Protein AF-A0A5N7ZE68-F1 (afdb_monomer)

Solvent-accessible surface area (backbone atoms only — not comp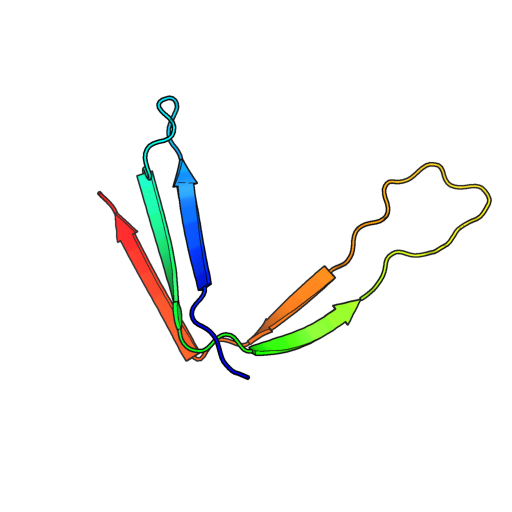arable to full-atom values): 3752 Å² total; per-residue (Å²): 126,69,38,75,45,78,48,68,47,59,46,99,87,66,49,69,52,38,37,39,42,34,35,54,31,32,84,74,46,79,42,76,48,87,88,54,96,88,60,92,72,82,83,53,72,48,77,44,66,47,64,79,44,79,46,82,48,74,116

Radius of gyration: 15.97 Å; Cα contacts (8 Å, |Δi|>4): 105; chains: 1; bounding box: 34×33×34 Å

Foldseek 3Di:
DFDKDKDFDADPVRHGQKIKIFARKDWDDKDWADDDPPDPDDTDIDTDIDTDDIDMDGD

Nearest PDB structures (foldseek):
  7adz-assembly1_1a  TM=9.598E-01  e=5.835E-06  Algoriphagus machipongonensis
  7b5h-assembly1_AN  TM=9.626E-01  e=1.422E-05  Nostoc sp. PCC 7120 = FACHB-418
  7aeb-assembly1_Y  TM=9.526E-01  e=5.308E-04  Algoriphagus machipongonensis
  6rao-assembly1_F  TM=9.758E-01  e=6.632E-04  Serratia entomophila
  6j0n-assembly1_n  TM=9.742E-01  e=3.334E-03  Photorhabdus asymbiotica subsp. asymbiotica ATCC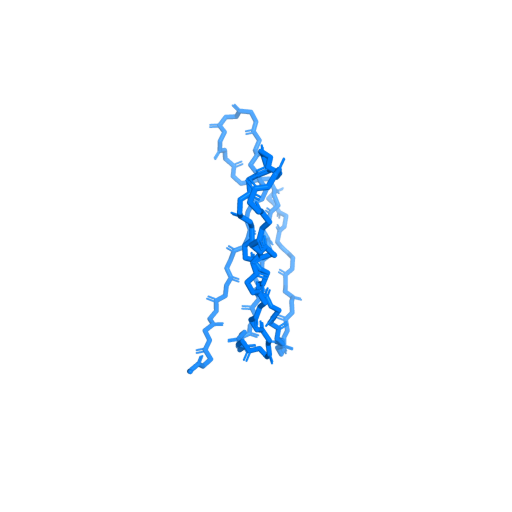 43949

Structure (mmCIF, N/CA/C/O backbone):
data_AF-A0A5N7ZE68-F1
#
_entry.id   AF-A0A5N7ZE68-F1
#
loop_
_atom_site.group_PDB
_atom_site.id
_atom_site.type_symbol
_atom_site.label_atom_id
_atom_site.label_alt_id
_atom_site.label_comp_id
_atom_site.label_asym_id
_atom_site.label_entity_id
_atom_site.label_seq_id
_atom_site.pdbx_PDB_ins_code
_atom_site.Cartn_x
_atom_site.Ca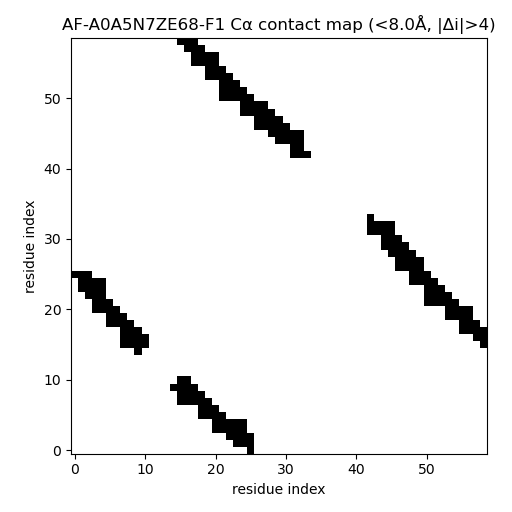rtn_y
_atom_site.Cartn_z
_atom_site.occupancy
_atom_site.B_iso_or_equiv
_atom_site.auth_seq_id
_atom_site.auth_comp_id
_atom_site.auth_asym_id
_atom_site.auth_atom_id
_atom_site.pdbx_PDB_model_num
ATOM 1 N N . GLU A 1 1 ? 7.239 -13.178 -0.498 1.00 88.69 1 GLU A N 1
ATOM 2 C CA . GLU A 1 1 ? 6.382 -13.795 0.541 1.00 88.69 1 GLU A CA 1
ATOM 3 C C . GLU A 1 1 ? 5.088 -12.990 0.647 1.00 88.69 1 GLU A C 1
ATOM 5 O O . GLU A 1 1 ? 5.145 -11.790 0.404 1.00 88.69 1 GLU A O 1
ATOM 10 N N . ARG A 1 2 ? 3.944 -13.623 0.940 1.00 95.44 2 ARG A N 1
ATOM 11 C CA . ARG A 1 2 ? 2.667 -12.920 1.170 1.00 95.44 2 ARG A CA 1
ATOM 12 C C . ARG A 1 2 ? 2.646 -12.326 2.576 1.00 95.44 2 ARG A C 1
ATOM 14 O O . ARG A 1 2 ? 3.097 -12.985 3.507 1.00 95.44 2 ARG A O 1
ATOM 21 N N . ARG A 1 3 ? 2.113 -11.115 2.739 1.00 96.31 3 ARG A N 1
ATOM 22 C CA . ARG A 1 3 ? 2.038 -10.432 4.042 1.00 96.31 3 ARG A CA 1
ATOM 23 C C . ARG A 1 3 ? 0.675 -9.798 4.266 1.00 96.31 3 ARG A C 1
ATOM 25 O O . ARG A 1 3 ? 0.014 -9.391 3.319 1.00 96.31 3 ARG A O 1
ATOM 32 N N . SER A 1 4 ? 0.257 -9.702 5.521 1.00 96.75 4 SER A N 1
ATOM 33 C CA . SER A 1 4 ? -0.894 -8.871 5.881 1.00 96.75 4 SER A CA 1
ATOM 34 C C . SER A 1 4 ? -0.469 -7.405 5.922 1.00 96.75 4 SER A C 1
ATOM 36 O O . SER A 1 4 ? 0.601 -7.095 6.446 1.00 96.75 4 SER A O 1
ATOM 38 N N . VAL A 1 5 ? -1.299 -6.516 5.378 1.00 97.31 5 VAL A N 1
ATOM 39 C CA . VAL A 1 5 ? -1.082 -5.061 5.412 1.00 97.31 5 VAL A CA 1
ATOM 40 C C . VAL A 1 5 ? -2.263 -4.412 6.121 1.00 97.31 5 VAL A C 1
ATOM 42 O O . VAL A 1 5 ? -3.411 -4.752 5.846 1.00 97.31 5 VAL A O 1
ATOM 45 N N . THR A 1 6 ? -1.979 -3.479 7.024 1.00 97.44 6 THR A N 1
ATOM 46 C CA . THR A 1 6 ? -2.993 -2.684 7.721 1.00 97.44 6 THR A CA 1
ATOM 47 C C . THR A 1 6 ? -2.812 -1.227 7.328 1.00 97.44 6 THR A C 1
ATOM 49 O O . THR A 1 6 ? -1.709 -0.697 7.441 1.00 97.44 6 THR A O 1
ATOM 52 N N . ILE A 1 7 ? -3.885 -0.590 6.870 1.00 97.25 7 ILE A N 1
ATOM 53 C CA . ILE A 1 7 ? -3.934 0.844 6.578 1.00 97.25 7 ILE A CA 1
ATOM 54 C C . ILE A 1 7 ? -4.933 1.456 7.555 1.00 97.25 7 ILE A C 1
ATOM 56 O O . ILE A 1 7 ? -6.049 0.953 7.669 1.00 97.25 7 ILE A O 1
ATOM 60 N N . SER A 1 8 ? -4.552 2.527 8.245 1.00 97.19 8 SER A N 1
ATOM 61 C CA . SER A 1 8 ? -5.411 3.199 9.222 1.00 97.19 8 SER A CA 1
ATOM 62 C C . SER A 1 8 ? -5.555 4.672 8.864 1.00 97.19 8 SER A C 1
ATOM 64 O O . SER A 1 8 ? -4.561 5.386 8.747 1.00 97.19 8 SER A O 1
ATOM 66 N N . LEU A 1 9 ? -6.799 5.117 8.693 1.00 97.44 9 LEU A N 1
ATOM 67 C CA . LEU A 1 9 ? -7.151 6.531 8.684 1.00 97.44 9 LEU A CA 1
ATOM 68 C C . LEU A 1 9 ? -7.184 7.008 10.133 1.00 97.44 9 LEU A C 1
ATOM 70 O O . LEU A 1 9 ? -7.880 6.403 10.948 1.00 97.44 9 LEU A O 1
ATOM 74 N N . LEU A 1 10 ? -6.438 8.065 10.439 1.00 97.06 10 LEU A N 1
ATOM 75 C CA . LEU A 1 10 ? -6.348 8.626 11.783 1.00 97.06 10 LEU A CA 1
ATOM 76 C C . LEU A 1 10 ? -7.209 9.890 11.901 1.00 97.06 10 LEU A C 1
ATOM 78 O O . LEU A 1 10 ? -7.304 10.657 10.941 1.00 97.06 10 LEU A O 1
ATOM 82 N N . ASP A 1 11 ? -7.820 10.088 13.067 1.00 96.31 11 ASP A N 1
ATOM 83 C CA . ASP A 1 11 ? -8.506 11.326 13.448 1.00 96.31 11 ASP A CA 1
ATOM 84 C C . ASP A 1 11 ? -7.522 12.406 13.946 1.00 96.31 11 ASP A C 1
ATOM 86 O O . ASP A 1 11 ? -6.299 12.231 13.917 1.00 96.31 11 ASP A O 1
ATOM 90 N N . GLU A 1 12 ? -8.040 13.544 14.412 1.00 97.12 12 GLU A N 1
ATOM 91 C CA . GLU A 1 12 ? -7.240 14.663 14.921 1.00 97.12 12 GLU A CA 1
ATOM 92 C C . GLU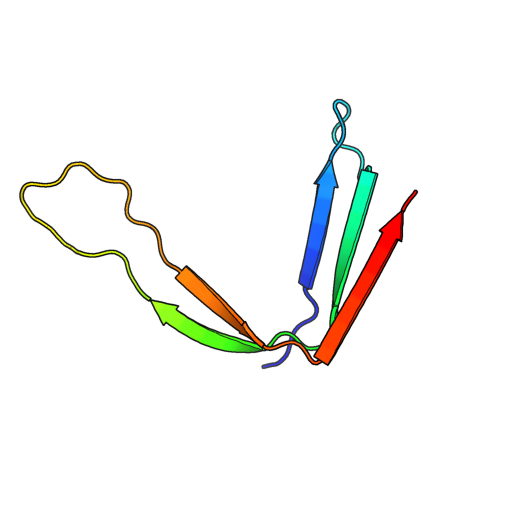 A 1 12 ? -6.442 14.344 16.193 1.00 97.12 12 GLU A C 1
ATOM 94 O O . GLU A 1 12 ? -5.470 15.037 16.501 1.00 97.12 12 GLU A O 1
ATOM 99 N N . THR A 1 13 ? -6.828 13.299 16.928 1.00 96.62 13 THR A N 1
ATOM 100 C CA . THR A 1 13 ? -6.109 12.809 18.111 1.00 96.62 13 THR A CA 1
ATOM 101 C C . THR A 1 13 ? -5.039 11.778 17.750 1.00 96.62 13 THR A C 1
ATOM 103 O O . THR A 1 13 ? -4.230 11.398 18.598 1.00 96.62 13 THR A O 1
ATOM 106 N N . GLY A 1 14 ? -5.002 11.346 16.484 1.00 95.06 14 GLY A N 1
ATOM 107 C CA . GLY A 1 14 ? -4.137 10.281 15.994 1.00 95.06 14 GLY A CA 1
ATOM 108 C C . GLY A 1 14 ? -4.704 8.878 16.229 1.00 95.06 14 GLY A C 1
ATOM 109 O O . GLY A 1 14 ? -3.988 7.898 16.010 1.00 95.06 14 GLY A O 1
ATOM 110 N N . ALA A 1 15 ? -5.959 8.754 16.671 1.00 95.69 15 ALA A N 1
ATOM 111 C CA . ALA A 1 15 ? -6.608 7.465 16.864 1.00 95.69 15 ALA A CA 1
ATOM 112 C C . ALA A 1 15 ? -7.185 6.938 15.534 1.00 95.69 15 ALA A C 1
ATOM 114 O O . ALA A 1 15 ? -7.619 7.726 14.692 1.00 95.69 15 ALA A O 1
ATOM 115 N N . PRO A 1 16 ? -7.196 5.612 15.295 1.00 96.19 16 PRO A N 1
ATOM 116 C CA . PRO A 1 16 ? -7.780 5.056 14.078 1.00 96.19 16 PRO A CA 1
ATOM 117 C C . PRO A 1 16 ? -9.298 5.283 14.004 1.00 96.19 16 PRO A C 1
ATOM 119 O O . PRO A 1 16 ? -10.048 4.749 14.818 1.00 96.19 16 PRO A O 1
ATOM 122 N N . ALA A 1 17 ? -9.747 6.009 12.982 1.00 95.69 17 ALA A N 1
ATOM 123 C CA . ALA A 1 17 ? -11.158 6.194 12.648 1.00 95.69 17 ALA A CA 1
ATOM 124 C C . ALA A 1 17 ? -11.679 5.070 11.736 1.00 95.69 17 ALA A C 1
ATOM 126 O O . ALA A 1 17 ? -12.775 4.549 11.931 1.00 95.69 17 ALA A O 1
ATOM 127 N N . ILE A 1 18 ? -10.876 4.669 10.745 1.00 97.25 18 ILE A N 1
ATOM 128 C CA . ILE A 1 18 ? -11.180 3.563 9.824 1.00 97.25 18 ILE A CA 1
ATOM 129 C C . ILE A 1 18 ? -9.914 2.739 9.637 1.00 97.25 18 ILE A C 1
ATOM 131 O O . ILE A 1 18 ? -8.832 3.293 9.439 1.00 97.25 18 ILE A O 1
ATOM 135 N N . THR A 1 19 ? -10.043 1.415 9.668 1.00 97.50 19 THR A N 1
ATOM 136 C CA . THR A 1 19 ? -8.930 0.504 9.392 1.00 97.50 19 THR A CA 1
ATOM 137 C C . THR A 1 19 ? -9.270 -0.451 8.253 1.00 97.50 19 THR A C 1
ATOM 139 O O . THR A 1 19 ? -10.279 -1.151 8.279 1.00 97.50 19 THR A O 1
ATOM 142 N N . TRP A 1 20 ? -8.381 -0.524 7.266 1.00 98.19 20 TRP A N 1
ATOM 143 C CA . TRP A 1 20 ? -8.403 -1.512 6.194 1.00 98.19 20 TRP A CA 1
ATOM 144 C C . TRP A 1 20 ? -7.369 -2.598 6.474 1.00 98.19 20 TRP A C 1
ATOM 146 O O . TRP A 1 20 ? -6.171 -2.322 6.567 1.00 98.19 20 TRP A O 1
ATOM 156 N N . LYS A 1 21 ? -7.822 -3.848 6.565 1.00 97.75 21 LYS A N 1
ATOM 157 C CA . LYS A 1 21 ? -6.963 -5.031 6.677 1.00 97.75 21 LYS A CA 1
ATOM 158 C C . LYS A 1 21 ? -6.920 -5.758 5.340 1.00 97.75 21 LYS A C 1
ATOM 160 O O . LYS A 1 21 ? -7.921 -6.309 4.884 1.00 97.75 21 LYS A O 1
ATOM 165 N N . VAL A 1 22 ? -5.746 -5.772 4.726 1.00 97.94 22 VAL A N 1
ATOM 166 C CA . VAL A 1 22 ? -5.460 -6.432 3.452 1.00 97.94 22 VAL A CA 1
ATOM 167 C C . VAL A 1 22 ? -4.846 -7.801 3.733 1.00 97.94 22 VAL A C 1
ATOM 169 O O . VAL A 1 22 ? -3.790 -7.911 4.363 1.00 97.94 22 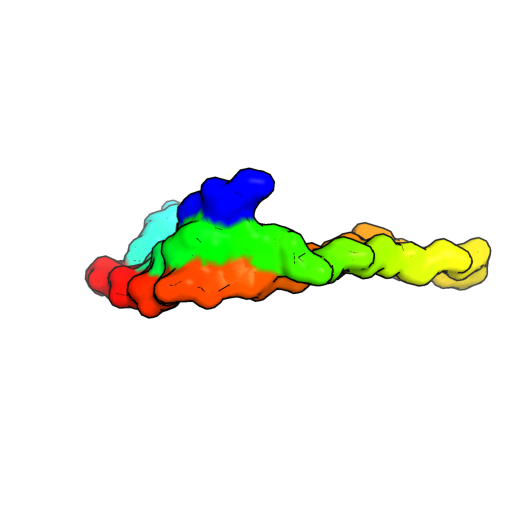VAL A O 1
ATOM 172 N N . LYS A 1 23 ? -5.501 -8.861 3.261 1.00 98.00 23 LYS A N 1
ATOM 173 C CA . LYS A 1 23 ? -5.067 -10.246 3.457 1.00 98.00 23 LYS A CA 1
ATOM 174 C C . LYS A 1 23 ? -4.135 -10.689 2.333 1.00 98.00 23 LYS A C 1
ATOM 176 O O . LYS A 1 23 ? -4.461 -10.520 1.157 1.00 98.00 23 LYS A O 1
ATOM 181 N N . ASN A 1 24 ? -3.035 -11.349 2.705 1.00 97.12 24 ASN A N 1
ATOM 182 C CA . ASN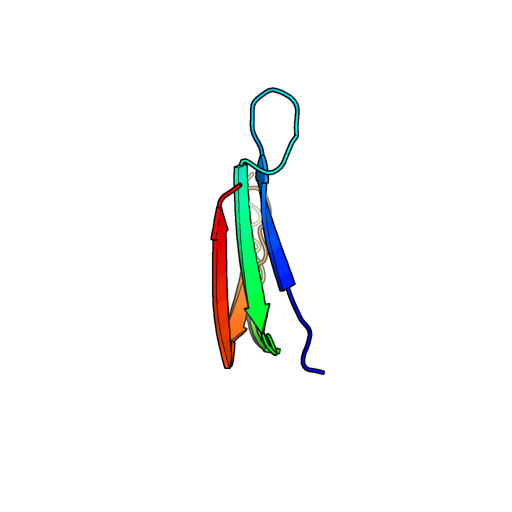 A 1 24 ? -2.117 -12.010 1.773 1.00 97.12 24 ASN A CA 1
ATOM 183 C C . ASN A 1 24 ? -1.645 -11.096 0.626 1.00 97.12 24 ASN A C 1
ATOM 185 O O . ASN A 1 24 ? -1.599 -11.516 -0.528 1.00 97.12 24 ASN A O 1
ATOM 189 N N . ALA A 1 25 ? -1.291 -9.851 0.940 1.00 97.62 25 ALA A N 1
ATOM 190 C CA . ALA A 1 25 ? -0.729 -8.927 -0.029 1.00 97.62 25 ALA A CA 1
ATOM 191 C C . ALA A 1 25 ? 0.596 -9.464 -0.588 1.00 97.62 25 ALA A C 1
ATOM 193 O O . ALA A 1 25 ? 1.454 -9.951 0.158 1.00 97.62 25 ALA A O 1
ATOM 194 N N . PHE A 1 26 ? 0.769 -9.359 -1.901 1.00 97.56 26 PHE A N 1
ATOM 195 C CA . PHE A 1 26 ? 1.976 -9.762 -2.608 1.00 97.56 26 PHE A CA 1
ATOM 196 C C . PHE A 1 26 ? 2.354 -8.703 -3.652 1.00 97.56 26 PHE A C 1
ATOM 198 O O . PHE A 1 26 ? 1.481 -8.277 -4.409 1.00 97.56 26 PHE A O 1
ATOM 205 N N . PRO A 1 27 ? 3.626 -8.272 -3.718 1.00 96.94 27 PRO A N 1
ATOM 206 C CA . PRO A 1 27 ? 4.070 -7.286 -4.696 1.00 96.94 27 PRO A CA 1
ATOM 207 C C . PRO A 1 27 ? 3.999 -7.859 -6.112 1.00 96.94 27 PRO A 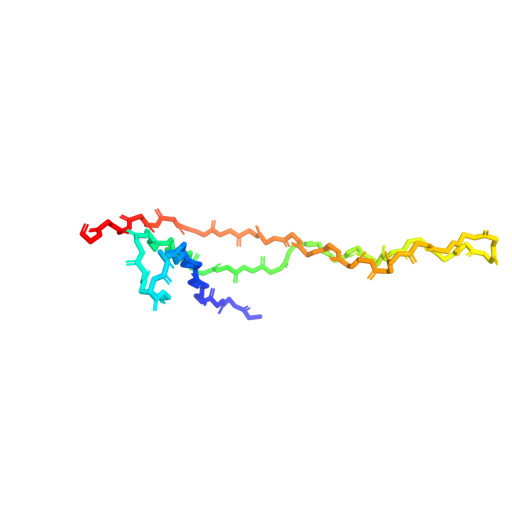C 1
ATOM 209 O O . PRO A 1 27 ? 4.547 -8.926 -6.379 1.00 96.94 27 PRO A O 1
ATOM 212 N N . VAL A 1 28 ? 3.337 -7.146 -7.021 1.00 97.94 28 VAL A N 1
ATOM 213 C CA . VAL A 1 28 ? 3.199 -7.558 -8.428 1.00 97.94 28 VAL A CA 1
ATOM 214 C C . VAL A 1 28 ? 3.953 -6.652 -9.390 1.00 97.94 28 VAL A C 1
ATOM 216 O O . VAL A 1 28 ? 4.329 -7.102 -10.470 1.00 97.94 28 VAL A O 1
ATOM 219 N N . LYS A 1 29 ? 4.230 -5.407 -8.997 1.00 97.94 29 LYS A N 1
ATOM 220 C CA . LYS A 1 29 ? 5.029 -4.475 -9.793 1.00 97.94 29 LYS A CA 1
ATOM 221 C C . LYS A 1 29 ? 5.721 -3.459 -8.895 1.00 97.94 29 LYS A C 1
ATOM 223 O O . LYS A 1 29 ? 5.136 -2.994 -7.923 1.00 97.94 29 LYS A O 1
ATOM 228 N N . LEU A 1 30 ? 6.957 -3.120 -9.251 1.00 97.19 30 LEU A N 1
ATOM 229 C CA . LEU A 1 30 ? 7.731 -2.033 -8.663 1.00 97.19 30 LEU A CA 1
ATOM 230 C C . LEU A 1 30 ? 8.201 -1.128 -9.800 1.00 97.19 30 LEU A C 1
ATOM 232 O O . LEU A 1 30 ? 8.806 -1.605 -10.760 1.00 97.19 30 LEU A O 1
ATOM 236 N N . GLN A 1 31 ? 7.903 0.160 -9.696 1.00 97.50 31 GLN A N 1
ATOM 237 C CA . GLN A 1 31 ? 8.294 1.169 -10.667 1.00 97.50 31 GLN A CA 1
ATOM 238 C C . GLN A 1 31 ? 9.056 2.277 -9.946 1.00 97.50 31 GLN A C 1
ATOM 240 O O . GLN A 1 31 ? 8.528 2.900 -9.028 1.00 97.50 31 GLN A O 1
ATOM 245 N N . ALA A 1 32 ? 10.304 2.492 -10.356 1.00 94.50 32 ALA A N 1
ATOM 246 C CA . ALA A 1 32 ? 11.112 3.603 -9.874 1.00 94.50 32 ALA A CA 1
ATOM 247 C C . ALA A 1 32 ? 10.653 4.921 -10.512 1.00 94.50 32 ALA A C 1
ATOM 249 O O . ALA A 1 32 ? 9.980 4.924 -11.546 1.00 94.50 32 ALA A O 1
ATOM 250 N N . SER A 1 33 ? 11.046 6.036 -9.903 1.00 93.19 33 SER A N 1
ATOM 251 C CA . SER A 1 33 ? 10.868 7.359 -10.492 1.00 93.19 3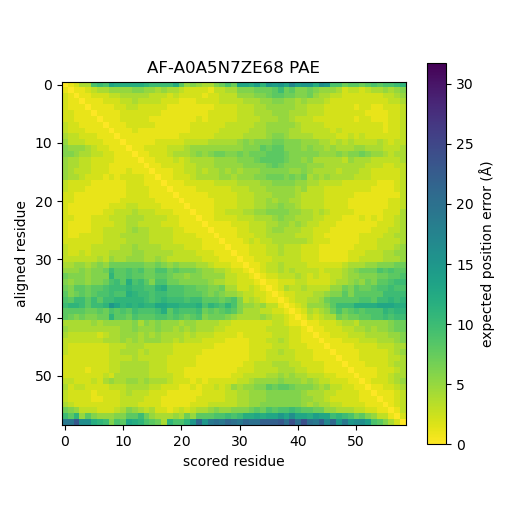3 SER A CA 1
ATOM 252 C C . SER A 1 33 ? 11.727 7.536 -11.743 1.00 93.19 33 SER A C 1
ATOM 254 O O . SER A 1 33 ? 12.835 7.000 -11.824 1.00 93.19 33 SER A O 1
ATOM 256 N N . ASP A 1 34 ? 11.274 8.377 -12.668 1.00 91.56 34 ASP A N 1
ATOM 257 C CA . ASP A 1 34 ? 12.094 8.795 -13.801 1.00 91.56 34 ASP A CA 1
ATOM 258 C C . ASP A 1 34 ? 13.284 9.640 -13.328 1.00 91.56 34 ASP A C 1
ATOM 260 O O . ASP A 1 34 ? 13.141 10.539 -12.499 1.00 91.56 34 ASP A O 1
ATOM 264 N N . LEU A 1 35 ? 14.465 9.380 -13.888 1.00 90.81 35 LEU A N 1
ATOM 265 C CA . LEU A 1 35 ? 15.669 10.159 -13.603 1.00 90.81 35 LEU A CA 1
ATOM 266 C C . LEU A 1 35 ? 15.890 11.183 -14.717 1.00 90.81 35 LEU A C 1
ATOM 268 O O . LEU A 1 35 ? 16.326 10.835 -15.815 1.00 90.81 35 LEU A O 1
ATOM 272 N N . LYS A 1 36 ? 15.584 12.450 -14.428 1.00 90.31 36 LYS A N 1
ATOM 273 C CA . LYS A 1 36 ? 15.748 13.586 -15.346 1.00 90.31 36 LYS A CA 1
ATOM 274 C C . LYS A 1 36 ? 16.714 14.596 -14.739 1.00 90.31 36 LYS A C 1
ATOM 276 O O . LYS A 1 36 ? 16.500 15.063 -13.626 1.00 90.31 36 LYS A O 1
ATOM 281 N N . ALA A 1 37 ? 17.786 14.919 -15.461 1.00 91.00 37 ALA A N 1
ATOM 282 C CA . ALA A 1 37 ? 18.855 15.787 -14.957 1.00 91.00 37 ALA A CA 1
ATOM 283 C C . ALA A 1 37 ? 18.431 17.259 -14.796 1.00 91.00 37 ALA A C 1
ATOM 285 O O . ALA A 1 37 ? 19.080 18.013 -14.079 1.00 91.00 37 ALA A O 1
ATOM 286 N N . ASP A 1 38 ? 17.364 17.664 -15.479 1.00 94.62 38 ASP A N 1
ATOM 287 C CA . ASP A 1 38 ? 16.813 19.017 -15.509 1.00 94.62 38 ASP A CA 1
ATOM 288 C C . ASP A 1 38 ? 15.561 19.191 -14.631 1.00 94.62 38 ASP A C 1
ATOM 290 O O . ASP A 1 38 ? 15.075 20.312 -14.475 1.00 94.62 38 ASP A O 1
ATOM 294 N N . ALA A 1 39 ? 15.047 18.115 -14.028 1.00 91.44 39 ALA A N 1
ATOM 295 C CA . ALA A 1 39 ? 13.859 18.151 -13.181 1.00 91.44 39 ALA A CA 1
ATOM 296 C C . ALA A 1 39 ? 14.225 18.228 -11.688 1.00 91.44 39 ALA A C 1
ATOM 298 O O . ALA A 1 39 ? 15.126 17.541 -11.216 1.00 91.44 39 ALA A O 1
ATOM 299 N N . SER A 1 40 ? 13.487 19.040 -10.923 1.00 90.50 40 SER A N 1
ATOM 300 C CA . SER A 1 40 ? 13.608 19.163 -9.454 1.00 90.50 40 SER A CA 1
ATOM 301 C C . SER A 1 40 ? 12.436 18.493 -8.722 1.00 90.50 40 SER A C 1
ATOM 303 O O . SER A 1 40 ? 11.900 19.024 -7.751 1.00 90.50 40 SER A O 1
ATOM 305 N N . GLU A 1 41 ? 11.988 17.350 -9.237 1.00 90.44 41 GLU A N 1
ATOM 306 C CA . GLU A 1 41 ? 10.848 16.597 -8.708 1.00 90.44 41 GLU A CA 1
ATOM 307 C C . GLU A 1 41 ? 11.287 15.618 -7.610 1.00 90.44 41 GLU A C 1
ATOM 309 O O . GLU A 1 41 ? 12.428 15.152 -7.578 1.00 90.44 41 GLU A O 1
ATOM 314 N N . VAL A 1 42 ? 10.371 15.289 -6.695 1.00 92.75 42 VAL A N 1
ATOM 315 C CA . VAL A 1 42 ? 10.619 14.256 -5.683 1.00 92.75 42 VAL A CA 1
ATOM 316 C C . VAL A 1 42 ? 10.571 12.887 -6.355 1.00 92.75 42 VAL A C 1
ATOM 318 O O . VAL A 1 42 ? 9.586 12.542 -7.005 1.00 92.75 42 VAL A O 1
ATOM 321 N N . ALA A 1 43 ? 11.618 12.090 -6.157 1.00 93.19 43 ALA A N 1
ATOM 322 C CA . ALA A 1 43 ? 11.643 10.701 -6.585 1.00 93.19 43 ALA A CA 1
ATOM 323 C C . ALA A 1 43 ? 10.612 9.885 -5.788 1.00 93.19 43 ALA A C 1
ATOM 325 O O . ALA A 1 43 ? 10.757 9.699 -4.579 1.00 93.19 43 ALA A O 1
ATOM 326 N N . ILE A 1 44 ? 9.566 9.410 -6.467 1.00 94.50 44 ILE A N 1
ATOM 327 C CA . ILE A 1 44 ? 8.546 8.530 -5.893 1.00 94.50 44 ILE A CA 1
ATOM 328 C C . ILE A 1 44 ? 8.628 7.161 -6.559 1.00 94.50 44 ILE A C 1
ATOM 330 O O . ILE A 1 44 ? 8.545 7.039 -7.781 1.00 94.50 44 ILE A O 1
ATOM 334 N N . GLU A 1 45 ? 8.738 6.124 -5.738 1.00 96.12 45 GLU A N 1
ATOM 335 C CA . GLU A 1 45 ? 8.591 4.740 -6.170 1.00 96.12 45 GLU A CA 1
ATOM 336 C C . GLU A 1 45 ? 7.132 4.302 -6.036 1.00 96.12 45 GLU A C 1
ATOM 338 O O . GLU A 1 45 ? 6.455 4.603 -5.052 1.00 96.12 45 GLU A O 1
ATOM 343 N N . THR A 1 46 ? 6.643 3.563 -7.027 1.00 97.25 46 THR A N 1
ATOM 344 C CA . THR A 1 46 ? 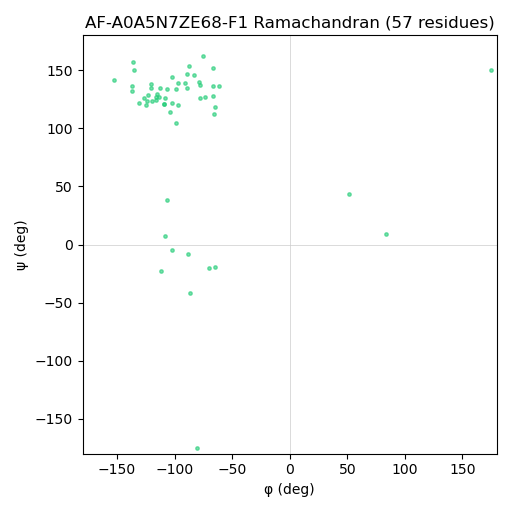5.296 2.987 -7.022 1.00 97.25 46 THR A CA 1
ATOM 345 C C . THR A 1 46 ? 5.388 1.478 -6.852 1.00 97.25 46 THR A C 1
ATOM 347 O O . THR A 1 46 ? 5.979 0.787 -7.683 1.00 97.25 46 THR A O 1
ATOM 350 N N . LEU A 1 47 ? 4.773 0.963 -5.786 1.00 96.50 47 LEU A N 1
ATOM 351 C CA . LEU A 1 47 ? 4.606 -0.466 -5.541 1.00 96.50 47 LEU A CA 1
ATOM 352 C C . LEU A 1 47 ? 3.136 -0.848 -5.724 1.00 96.50 47 LEU A C 1
ATOM 354 O O . LEU A 1 47 ? 2.268 -0.364 -5.001 1.00 96.50 47 LEU A O 1
ATOM 358 N N . GLU A 1 48 ? 2.868 -1.763 -6.649 1.00 97.56 48 GLU A N 1
ATOM 359 C CA . GLU A 1 48 ? 1.545 -2.358 -6.829 1.00 97.56 48 GLU A CA 1
ATOM 360 C C . GLU A 1 48 ? 1.506 -3.725 -6.139 1.00 97.56 48 GLU A C 1
ATOM 362 O O . GLU A 1 48 ? 2.419 -4.547 -6.291 1.00 97.56 48 GLU A O 1
ATOM 367 N N . ILE A 1 49 ? 0.435 -3.982 -5.388 1.00 97.56 49 ILE A N 1
ATOM 368 C CA . ILE A 1 49 ? 0.216 -5.240 -4.671 1.00 97.56 49 ILE A CA 1
ATOM 369 C C . ILE A 1 49 ? -1.081 -5.906 -5.132 1.00 97.56 49 ILE A C 1
ATOM 371 O O . ILE A 1 49 ? -2.112 -5.254 -5.272 1.00 97.56 49 ILE A O 1
ATOM 375 N N . ALA A 1 50 ? -1.043 -7.222 -5.318 1.00 97.88 50 ALA A N 1
ATOM 376 C CA . ALA A 1 50 ? -2.247 -8.043 -5.382 1.00 97.88 50 ALA A CA 1
ATOM 377 C C . ALA A 1 50 ? -2.610 -8.513 -3.971 1.00 97.88 50 ALA A C 1
ATOM 379 O O . ALA A 1 50 ? -1.722 -8.766 -3.156 1.00 97.88 50 ALA A O 1
ATOM 380 N N . HIS A 1 51 ? -3.901 -8.656 -3.681 1.00 97.69 51 HIS A N 1
ATOM 381 C CA . HIS A 1 51 ? -4.391 -9.124 -2.387 1.00 97.69 51 HIS A CA 1
ATOM 382 C C . HIS A 1 51 ? -5.520 -10.141 -2.545 1.00 97.69 51 HIS A C 1
ATOM 384 O O . HIS A 1 51 ? -6.230 -10.155 -3.546 1.00 97.69 51 HIS A O 1
ATOM 390 N N . GLU A 1 52 ? -5.726 -10.964 -1.520 1.00 97.69 52 GLU A N 1
ATOM 391 C CA . GLU A 1 52 ? -6.735 -12.036 -1.528 1.00 97.69 52 GLU A CA 1
ATOM 392 C C . GLU A 1 52 ? -7.934 -11.718 -0.619 1.00 97.69 52 GLU A C 1
ATOM 394 O O . GLU A 1 52 ? -8.794 -12.562 -0.380 1.00 97.69 52 GLU A O 1
ATOM 399 N N . GLY A 1 53 ? -7.999 -10.499 -0.084 1.00 96.75 53 GLY A N 1
ATOM 400 C CA . GLY A 1 53 ? -9.146 -10.022 0.678 1.00 96.75 53 GLY A CA 1
ATOM 401 C C . GLY A 1 53 ? -8.903 -8.647 1.281 1.00 96.75 53 GLY A C 1
ATOM 402 O O . GLY A 1 53 ? -7.766 -8.300 1.599 1.00 96.75 53 GLY A O 1
ATOM 403 N N . LEU A 1 54 ? -9.984 -7.889 1.438 1.00 97.44 54 LEU A N 1
ATOM 404 C CA . LEU A 1 54 ? -10.006 -6.582 2.079 1.00 97.44 54 LEU A CA 1
ATOM 405 C C . LEU A 1 54 ? -11.141 -6.571 3.103 1.00 97.44 54 LEU A C 1
ATOM 407 O O . LEU A 1 54 ? -12.297 -6.777 2.735 1.00 97.44 54 LEU A O 1
ATOM 411 N N . THR A 1 55 ? -10.808 -6.317 4.364 1.00 97.94 55 THR A N 1
ATOM 412 C CA . THR A 1 55 ? -11.788 -6.110 5.436 1.00 97.94 55 THR A CA 1
ATOM 413 C C . THR A 1 55 ? -11.714 -4.667 5.905 1.00 97.94 55 THR A C 1
ATOM 415 O O . THR A 1 55 ? -10.619 -4.145 6.112 1.00 97.94 55 THR A O 1
ATOM 418 N N . ILE A 1 56 ? -12.876 -4.039 6.074 1.00 97.62 56 ILE A N 1
ATOM 419 C CA . ILE A 1 56 ? -13.008 -2.675 6.585 1.00 97.62 56 ILE A CA 1
ATOM 420 C C . ILE A 1 56 ? -13.581 -2.763 7.995 1.00 97.62 56 ILE A C 1
ATOM 422 O O . ILE A 1 56 ? -14.620 -3.389 8.203 1.00 97.62 56 ILE A O 1
ATOM 426 N N . GLU A 1 57 ? -12.889 -2.154 8.947 1.00 95.56 57 GLU A N 1
ATOM 427 C CA . GLU A 1 57 ? -13.309 -2.041 10.339 1.00 95.56 57 GLU A CA 1
ATOM 428 C C . GLU A 1 57 ? -13.525 -0.559 10.659 1.00 95.56 57 GLU A C 1
ATOM 430 O O . GLU A 1 57 ? -12.623 0.261 10.459 1.00 95.56 57 GLU A O 1
ATOM 435 N N . ASN A 1 58 ? -14.727 -0.238 11.139 1.00 88.62 58 ASN A N 1
ATOM 436 C CA . ASN A 1 58 ? -15.087 1.080 11.653 1.00 88.62 58 ASN A CA 1
ATOM 437 C C . ASN A 1 58 ? -15.183 0.976 13.178 1.00 88.62 58 ASN A C 1
ATOM 439 O O . ASN A 1 58 ? -15.788 0.019 13.673 1.00 88.62 58 ASN A O 1
ATOM 443 N N . ASN A 1 59 ? -14.584 1.935 13.882 1.00 66.88 59 ASN A N 1
ATOM 444 C CA . ASN A 1 59 ? -14.731 2.079 15.332 1.00 66.88 59 ASN A CA 1
ATOM 445 C C . ASN A 1 59 ? -16.023 2.816 15.695 1.00 66.88 59 ASN A C 1
ATOM 447 O O . ASN A 1 59 ? -16.480 3.649 14.878 1.00 66.88 59 ASN A O 1
#

Secondary structure (DSSP, 8-state):
--EEEEEEEE-TTS-EEEEEEEEEEEEEEEEPPP--TT-------EEEEE-SEEEEEE-

pLDDT: mean 95.22, std 4.54, range [66.88, 98.19]

Sequence (59 aa):
ERRSVTISLLDETGAPAITWKVKNAFPVKLQASDLKADASEVAIETLEIAHEGLTIENN

Mean predicted aligned error: 3.84 Å